Protein AF-A0A6C9QIV2-F1 (afdb_monomer)

Sequence (95 aa):
HIRLANPRTAESESSLLLRRGYSYSLGVTNSGQLDMGLLFVCYQHDLEKGFLTVQKRLNGEALEEYVKPIGGGYFFALPGVKDTNDYLGSALLRV

Solvent-accessible surface area (backbone atoms only — not comparable to full-atom values): 6235 Å² total; per-residue (Å²): 92,72,60,49,54,52,71,79,47,84,78,50,62,68,35,56,63,53,73,66,57,45,79,47,73,78,54,68,42,99,87,73,46,77,42,61,53,70,52,79,40,73,49,56,98,42,64,64,48,9,62,52,48,28,48,66,51,40,66,89,35,80,59,58,84,80,54,78,92,87,80,86,84,89,81,82,85,71,70,80,58,86,51,95,92,50,51,81,56,47,80,77,75,55,130

Structure (mmCIF, N/CA/C/O backbone):
data_AF-A0A6C9QIV2-F1
#
_entry.id   AF-A0A6C9QIV2-F1
#
loop_
_atom_site.group_PDB
_atom_site.id
_atom_site.type_symbol
_atom_site.label_atom_id
_atom_site.label_alt_id
_atom_site.label_comp_id
_atom_site.label_asym_id
_atom_site.label_entity_id
_atom_site.label_seq_id
_atom_site.pdbx_PDB_ins_code
_atom_site.Cartn_x
_atom_site.Cartn_y
_atom_site.Cartn_z
_atom_site.occupancy
_atom_site.B_iso_or_equiv
_atom_site.auth_seq_id
_atom_site.auth_comp_id
_atom_site.auth_asym_id
_atom_site.auth_atom_id
_atom_site.pdbx_PDB_model_num
ATOM 1 N N . HIS A 1 1 ? -5.968 -4.671 14.481 1.00 97.69 1 HIS A N 1
ATOM 2 C CA . HIS A 1 1 ? -4.781 -4.491 13.631 1.00 97.69 1 HIS A CA 1
ATOM 3 C C . HIS A 1 1 ? -3.914 -5.733 13.436 1.00 97.69 1 HIS A C 1
ATOM 5 O O . HIS A 1 1 ? -4.201 -6.494 12.523 1.00 97.69 1 HIS A O 1
ATOM 11 N N . ILE A 1 2 ? -2.890 -6.009 14.264 1.00 98.38 2 ILE A N 1
ATOM 12 C CA . ILE A 1 2 ? -1.821 -6.972 13.900 1.00 98.38 2 ILE A CA 1
ATOM 13 C C . ILE A 1 2 ? -2.316 -8.381 13.530 1.00 98.38 2 ILE A C 1
ATOM 15 O O . ILE A 1 2 ? -1.852 -8.952 12.548 1.00 98.38 2 ILE A O 1
ATOM 19 N N . ARG A 1 3 ? -3.286 -8.921 14.281 1.00 98.44 3 ARG A N 1
ATOM 20 C CA . ARG A 1 3 ? -3.801 -10.286 14.093 1.00 98.44 3 ARG A CA 1
ATOM 21 C C . ARG A 1 3 ? -4.759 -10.400 12.908 1.00 98.44 3 ARG A C 1
ATOM 23 O O . ARG A 1 3 ? -4.808 -11.445 12.277 1.00 98.44 3 ARG A O 1
ATOM 30 N N . LEU A 1 4 ? -5.483 -9.324 12.598 1.00 98.50 4 LEU A N 1
ATOM 31 C CA . LEU A 1 4 ? -6.308 -9.232 11.390 1.00 98.50 4 LEU A CA 1
ATOM 32 C C . LEU A 1 4 ? -5.419 -9.088 10.146 1.00 98.50 4 LEU A C 1
ATOM 34 O O . LEU A 1 4 ? -5.618 -9.788 9.156 1.00 98.50 4 LEU A O 1
ATOM 38 N N . ALA A 1 5 ? -4.388 -8.237 10.226 1.00 98.50 5 ALA A N 1
ATOM 39 C CA . ALA A 1 5 ? -3.440 -8.021 9.137 1.00 98.50 5 ALA A CA 1
ATOM 40 C C . ALA A 1 5 ? -2.676 -9.301 8.774 1.00 98.50 5 ALA A C 1
ATOM 42 O O . ALA A 1 5 ? -2.548 -9.619 7.594 1.00 98.50 5 ALA A O 1
ATOM 43 N N . ASN A 1 6 ? -2.179 -10.034 9.776 1.00 98.56 6 ASN A N 1
ATOM 44 C CA . ASN A 1 6 ? -1.480 -11.303 9.599 1.00 98.56 6 ASN A CA 1
ATOM 45 C C . ASN A 1 6 ? -1.890 -12.312 10.693 1.00 98.56 6 ASN A C 1
ATOM 47 O O . ASN A 1 6 ? -1.321 -12.290 11.790 1.00 98.56 6 ASN A O 1
ATOM 51 N N . PRO A 1 7 ? -2.839 -13.218 10.392 1.00 98.44 7 PRO A N 1
ATOM 52 C CA . PRO A 1 7 ? -3.250 -14.290 11.299 1.00 98.44 7 PRO A CA 1
ATOM 53 C C . PRO A 1 7 ? -2.183 -15.368 11.552 1.00 98.44 7 PRO A C 1
ATOM 55 O O . PRO A 1 7 ? -2.334 -16.131 12.503 1.00 98.44 7 PRO A O 1
ATOM 58 N N . ARG A 1 8 ? -1.114 -15.418 10.740 1.00 98.38 8 ARG A N 1
ATOM 59 C CA . ARG A 1 8 ? -0.004 -16.388 10.809 1.00 98.38 8 ARG A CA 1
ATOM 60 C C . ARG A 1 8 ? -0.428 -17.852 10.630 1.00 98.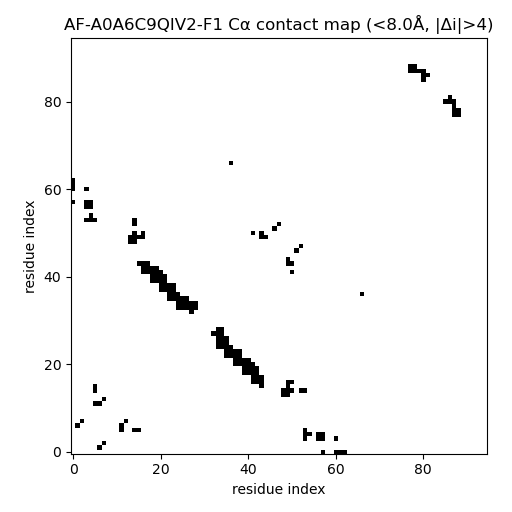38 8 ARG A C 1
ATOM 62 O O . ARG A 1 8 ? 0.041 -18.730 11.347 1.00 98.38 8 ARG A O 1
ATOM 69 N N . THR A 1 9 ? -1.297 -18.105 9.655 1.00 98.50 9 THR A N 1
ATOM 70 C CA . THR A 1 9 ? -1.596 -19.448 9.124 1.00 98.50 9 THR A CA 1
ATOM 71 C C . THR A 1 9 ? -0.851 -19.687 7.807 1.00 98.50 9 THR A C 1
ATOM 73 O O . THR A 1 9 ? -0.380 -18.724 7.194 1.00 98.50 9 THR A O 1
ATOM 76 N N . ALA A 1 10 ? -0.789 -20.938 7.340 1.00 98.25 10 ALA A N 1
ATOM 77 C CA . ALA A 1 10 ? -0.153 -21.285 6.065 1.00 98.25 10 ALA A CA 1
ATOM 78 C C . ALA A 1 10 ? -0.760 -20.510 4.877 1.00 98.25 10 ALA A C 1
ATOM 80 O O . ALA A 1 10 ? -0.047 -20.000 4.019 1.00 98.25 10 ALA A O 1
ATOM 81 N N . GLU A 1 11 ? -2.080 -20.314 4.864 1.00 96.94 11 GLU A N 1
ATOM 82 C CA . GLU A 1 11 ? -2.776 -19.565 3.812 1.00 96.94 11 GLU A CA 1
ATOM 83 C C . GLU A 1 11 ? -2.376 -18.081 3.817 1.00 96.94 11 GLU A C 1
ATOM 85 O O . GLU A 1 11 ? -2.275 -17.440 2.766 1.00 96.94 11 GLU A O 1
ATOM 90 N N . SER A 1 12 ? -2.118 -17.522 5.005 1.00 97.50 12 SER A N 1
ATOM 91 C CA . SER A 1 12 ? -1.794 -16.103 5.173 1.00 97.50 12 SER A CA 1
ATOM 92 C C . SER A 1 12 ? -0.396 -15.718 4.678 1.00 97.50 12 SER A C 1
ATOM 94 O O . SER A 1 12 ? -0.158 -14.533 4.434 1.00 97.50 12 SER A O 1
ATOM 96 N N . GLU A 1 13 ? 0.498 -16.685 4.451 1.00 97.75 13 GLU A N 1
ATOM 97 C CA . GLU A 1 13 ? 1.846 -16.441 3.916 1.00 97.75 13 GLU A CA 1
ATOM 98 C C . GLU A 1 13 ? 1.811 -15.780 2.533 1.00 97.75 13 GLU A C 1
ATOM 100 O O . GLU A 1 13 ? 2.602 -14.881 2.249 1.00 97.75 13 GLU A O 1
ATOM 105 N N . SER A 1 14 ? 0.824 -16.142 1.708 1.00 97.81 14 SER A N 1
ATOM 106 C CA . SER A 1 14 ? 0.617 -15.559 0.374 1.00 97.81 14 SER A CA 1
ATOM 107 C C . SER A 1 14 ? 0.316 -14.054 0.390 1.00 97.81 14 SER A C 1
ATOM 109 O O . SER A 1 14 ? 0.515 -13.374 -0.616 1.00 97.81 14 SER A O 1
ATOM 111 N N . SER A 1 15 ? -0.128 -13.534 1.539 1.00 98.38 15 SER A N 1
ATOM 112 C CA . SER A 1 15 ? -0.549 -12.142 1.726 1.00 98.38 15 SER A CA 1
ATOM 113 C C . SER A 1 15 ? 0.486 -11.257 2.421 1.00 98.38 15 SER A C 1
ATOM 115 O O . SER A 1 15 ? 0.172 -10.144 2.844 1.00 98.38 15 SER A O 1
ATOM 117 N N . LEU A 1 16 ? 1.723 -11.737 2.575 1.00 98.44 16 LEU A N 1
ATOM 118 C CA . LEU A 1 16 ? 2.808 -10.935 3.133 1.00 98.44 16 LEU A CA 1
ATOM 119 C C . LEU A 1 16 ? 3.198 -9.786 2.193 1.00 98.44 16 LEU A C 1
ATOM 121 O O . LEU A 1 16 ? 3.215 -9.917 0.971 1.00 98.44 16 LEU A O 1
ATOM 125 N N . LEU A 1 17 ? 3.552 -8.651 2.797 1.00 98.44 17 LEU A N 1
ATOM 126 C CA . LEU A 1 17 ? 3.947 -7.428 2.101 1.00 98.44 17 LEU A CA 1
ATOM 127 C C . LEU A 1 17 ? 5.111 -6.734 2.813 1.00 98.44 17 LEU A C 1
ATOM 129 O O . LEU A 1 17 ? 5.216 -6.759 4.044 1.00 98.44 17 LEU A O 1
ATOM 133 N N . LEU A 1 18 ? 5.961 -6.061 2.039 1.00 98.81 18 LEU A N 1
ATOM 134 C CA . LEU A 1 18 ? 7.022 -5.206 2.562 1.00 98.81 18 LEU A CA 1
ATOM 135 C C . LEU A 1 18 ? 6.462 -3.802 2.803 1.00 98.81 18 LEU A C 1
ATOM 137 O O . LEU A 1 18 ? 6.215 -3.061 1.855 1.00 98.81 18 LEU A O 1
ATOM 141 N N . ARG A 1 19 ? 6.269 -3.418 4.069 1.00 98.69 19 ARG A N 1
ATOM 142 C CA . ARG A 1 19 ? 5.832 -2.063 4.451 1.00 98.69 19 ARG A CA 1
ATOM 143 C C . ARG A 1 19 ? 7.032 -1.122 4.551 1.00 98.69 19 ARG A C 1
ATOM 145 O O . ARG A 1 19 ? 8.021 -1.459 5.195 1.00 98.69 19 ARG A O 1
ATOM 152 N N . ARG A 1 20 ? 6.918 0.072 3.970 1.00 98.69 20 ARG A N 1
ATOM 153 C CA . ARG A 1 20 ? 7.933 1.138 3.977 1.00 98.69 20 ARG A CA 1
ATOM 154 C C . ARG A 1 20 ? 7.277 2.512 4.160 1.00 98.69 20 ARG A C 1
ATOM 156 O O . ARG A 1 20 ? 7.450 3.408 3.340 1.00 98.69 20 ARG A O 1
ATOM 163 N N . GLY A 1 21 ? 6.459 2.629 5.205 1.00 98.19 21 GLY A N 1
ATOM 164 C CA . GLY A 1 21 ? 5.710 3.849 5.508 1.00 98.19 21 GLY A CA 1
ATOM 165 C C . GLY A 1 21 ? 6.547 4.942 6.179 1.00 98.19 21 GLY A C 1
ATOM 166 O O . GLY A 1 21 ? 7.602 4.662 6.747 1.00 98.19 21 GLY A O 1
ATOM 167 N N . TYR A 1 22 ? 6.036 6.172 6.137 1.00 98.56 22 TYR A N 1
ATOM 168 C CA . TYR A 1 22 ? 6.635 7.368 6.737 1.00 98.56 22 TYR A CA 1
ATOM 169 C C . TYR A 1 22 ? 5.585 8.157 7.520 1.00 98.56 22 TYR A C 1
ATOM 171 O O . TYR A 1 22 ? 4.460 8.303 7.051 1.00 98.56 22 TYR A O 1
ATOM 179 N N . SER A 1 23 ? 5.938 8.702 8.682 1.00 98.38 23 SER A N 1
ATOM 180 C CA . SER A 1 23 ? 5.062 9.646 9.386 1.00 98.38 23 SER A CA 1
ATOM 181 C C . SER A 1 23 ? 5.005 10.977 8.636 1.00 98.38 23 SER A C 1
ATOM 183 O O . SER A 1 23 ? 6.026 11.434 8.122 1.00 98.38 23 SER A O 1
ATOM 185 N N . TYR A 1 24 ? 3.839 11.620 8.613 1.00 98.19 24 TYR A N 1
ATOM 186 C CA . TYR A 1 24 ? 3.708 13.004 8.164 1.00 98.19 24 TYR A CA 1
ATOM 187 C C . TYR A 1 24 ? 3.142 13.884 9.278 1.00 98.19 24 TYR A C 1
ATOM 189 O O . TYR A 1 24 ? 2.382 13.430 10.134 1.00 98.19 24 TYR A O 1
ATOM 197 N N . SER A 1 25 ? 3.519 15.158 9.238 1.00 97.56 25 SER A N 1
ATOM 198 C CA . SER A 1 25 ? 2.985 16.218 10.085 1.00 97.56 25 SER A CA 1
ATOM 199 C C . SER A 1 25 ? 2.946 17.483 9.249 1.00 97.56 25 SER A C 1
ATOM 201 O O . SER A 1 25 ? 3.993 17.918 8.771 1.00 97.56 25 SER A O 1
ATOM 203 N N . LEU A 1 26 ? 1.758 18.040 9.039 1.00 95.31 26 LEU A N 1
ATOM 204 C CA . LEU A 1 26 ? 1.577 19.227 8.208 1.00 95.31 26 LEU A CA 1
ATOM 205 C C . LEU A 1 26 ? 1.239 20.438 9.072 1.00 95.31 26 LEU A C 1
ATOM 207 O O . LEU A 1 26 ? 2.113 21.246 9.377 1.00 95.31 26 LEU A O 1
ATOM 211 N N . GLY A 1 27 ? -0.019 20.558 9.482 1.00 94.81 27 GLY A N 1
ATOM 212 C CA . GLY A 1 27 ? -0.519 21.729 10.190 1.00 94.81 27 GLY A CA 1
ATOM 213 C C . GLY A 1 27 ? -1.766 21.410 10.996 1.00 94.81 27 GLY A C 1
ATOM 214 O O . GLY A 1 27 ? -1.822 20.398 11.691 1.00 94.81 27 GLY A O 1
ATOM 215 N N . VAL A 1 28 ? -2.762 22.285 10.917 1.00 94.94 28 VAL A N 1
ATOM 216 C CA . VAL A 1 28 ? -4.026 22.152 11.643 1.00 94.94 28 VAL A CA 1
ATOM 217 C C . VAL A 1 28 ? -5.166 22.068 10.633 1.00 94.94 28 VAL A C 1
ATOM 219 O O . VAL A 1 28 ? -5.222 22.834 9.675 1.00 94.94 28 VAL A O 1
ATOM 222 N N . THR A 1 29 ? -6.061 21.114 10.845 1.00 92.50 29 THR A N 1
ATOM 223 C CA . THR A 1 29 ? -7.283 20.914 10.061 1.00 92.50 29 THR A CA 1
ATOM 224 C C . THR A 1 29 ? -8.305 22.030 10.313 1.00 92.50 29 THR A C 1
ATOM 226 O O . THR A 1 29 ? -8.227 22.765 11.296 1.00 92.50 29 THR A O 1
ATOM 229 N N . ASN A 1 30 ? -9.341 22.113 9.473 1.00 90.56 30 ASN A N 1
ATOM 230 C CA . ASN A 1 30 ? -10.419 23.102 9.626 1.00 90.56 30 ASN A CA 1
ATOM 231 C C . ASN A 1 30 ? -11.188 22.988 10.959 1.00 90.56 30 ASN A C 1
ATOM 233 O O . ASN A 1 30 ? -11.821 23.951 11.380 1.00 90.56 30 ASN A O 1
ATOM 237 N N . SER A 1 31 ? -11.147 21.827 11.621 1.00 92.88 31 SER A N 1
ATOM 238 C CA . SER A 1 31 ? -11.752 21.589 12.938 1.00 92.88 31 SER A CA 1
ATOM 239 C C . SER A 1 31 ? -10.808 2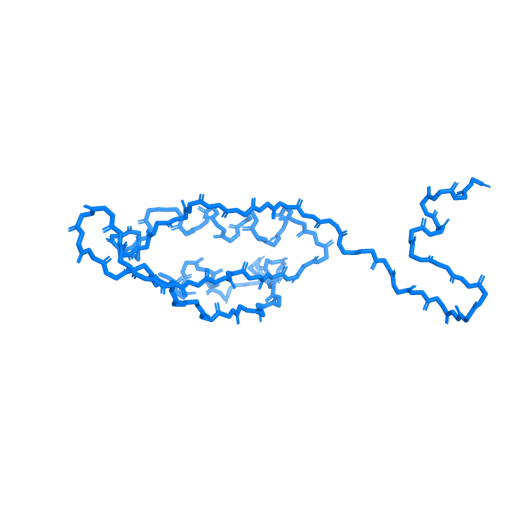1.894 14.110 1.00 92.88 31 SER A C 1
ATOM 241 O O . SER A 1 31 ? -11.165 21.638 15.258 1.00 92.88 31 SER A O 1
ATOM 243 N N . GLY A 1 32 ? -9.607 22.421 13.853 1.00 91.44 32 GLY A N 1
ATOM 244 C CA . GLY A 1 32 ? -8.635 22.764 14.894 1.00 91.44 32 GLY A CA 1
ATOM 245 C C . GLY A 1 32 ? -7.792 21.588 15.402 1.00 91.44 32 GLY A C 1
ATOM 246 O O . GLY A 1 32 ? -7.043 21.751 16.361 1.00 91.44 32 GLY A O 1
ATOM 247 N N . GLN A 1 33 ? -7.886 20.407 14.784 1.00 93.69 33 GLN A N 1
ATOM 248 C CA . GLN A 1 33 ? -7.078 19.230 15.136 1.00 93.69 33 GLN A CA 1
ATOM 249 C C . GLN A 1 33 ? -5.776 19.180 14.328 1.00 93.69 33 GLN A C 1
ATOM 251 O O . GLN A 1 33 ? -5.745 19.661 13.197 1.00 93.69 33 GLN A O 1
ATOM 256 N N . LEU A 1 34 ? -4.722 18.563 14.871 1.00 94.69 34 LEU A N 1
ATOM 257 C CA . LEU A 1 34 ? -3.453 18.370 14.159 1.00 94.69 34 LEU A CA 1
ATOM 258 C C . LEU A 1 34 ? -3.637 17.468 12.926 1.00 94.69 34 LEU A C 1
ATOM 260 O O . LEU A 1 34 ? -4.186 16.374 13.034 1.00 94.69 34 LEU A O 1
ATOM 264 N N . ASP A 1 35 ? -3.145 17.915 11.769 1.00 96.25 35 ASP A N 1
ATOM 265 C CA . ASP A 1 35 ? -3.088 17.127 10.535 1.00 96.25 35 ASP A CA 1
ATOM 266 C C . ASP A 1 35 ? -1.786 16.322 10.498 1.00 96.25 35 ASP A C 1
ATOM 268 O O . ASP A 1 35 ? -0.729 16.778 10.040 1.00 96.25 35 ASP A O 1
ATOM 272 N N . MET A 1 36 ? -1.866 15.129 11.076 1.00 97.94 36 MET A N 1
ATOM 273 C CA . MET A 1 36 ? -0.760 14.196 11.232 1.00 97.94 36 MET A CA 1
ATOM 274 C C . MET A 1 36 ? -1.233 12.784 10.912 1.00 97.94 36 MET A C 1
ATOM 276 O O . MET A 1 36 ? -2.385 12.426 11.157 1.00 97.94 36 MET A O 1
ATOM 280 N N . GLY A 1 37 ? -0.325 11.950 10.418 1.00 98.00 37 GLY A N 1
ATOM 281 C CA . GLY A 1 37 ? -0.673 10.576 10.092 1.00 98.00 37 GLY A CA 1
ATOM 282 C C . GLY A 1 37 ? 0.469 9.794 9.466 1.00 98.00 37 GLY A C 1
ATOM 283 O O . GLY A 1 37 ? 1.646 10.017 9.756 1.00 98.00 37 GLY A O 1
ATOM 284 N N . LEU A 1 38 ? 0.101 8.845 8.605 1.00 98.69 38 LEU A N 1
ATOM 285 C CA . LEU A 1 38 ? 1.014 7.904 7.969 1.00 98.69 38 LEU A CA 1
ATOM 286 C C . LEU A 1 38 ? 0.891 7.977 6.444 1.00 98.69 38 LEU A C 1
ATOM 288 O O . LEU A 1 38 ? -0.168 7.710 5.882 1.00 98.69 38 LEU A O 1
ATOM 292 N N . LEU A 1 39 ? 2.009 8.238 5.772 1.00 98.56 39 LEU A N 1
ATOM 293 C CA . LEU A 1 39 ? 2.193 7.921 4.360 1.00 98.56 39 LEU A CA 1
ATOM 294 C C . LEU A 1 39 ? 2.466 6.421 4.260 1.00 98.56 39 LEU A C 1
ATOM 296 O O . LEU A 1 39 ? 3.608 5.964 4.367 1.00 98.56 39 LEU A O 1
ATOM 300 N N . PHE A 1 40 ? 1.398 5.635 4.145 1.00 98.75 40 PHE A N 1
ATOM 301 C CA . PHE A 1 40 ? 1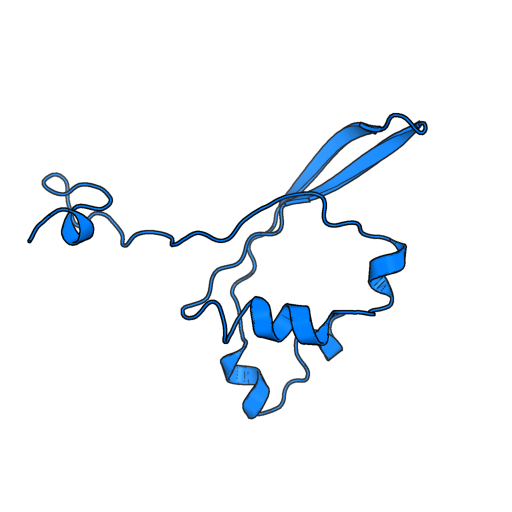.510 4.188 4.036 1.00 98.75 40 PHE A CA 1
ATOM 302 C C . PHE A 1 40 ? 1.969 3.799 2.628 1.00 98.75 40 PHE A C 1
ATOM 304 O O . PHE A 1 40 ? 1.295 4.082 1.641 1.00 98.75 40 PHE A O 1
ATOM 311 N N . VAL A 1 41 ? 3.110 3.115 2.546 1.00 98.81 41 VAL A N 1
ATOM 312 C CA . VAL A 1 41 ? 3.647 2.557 1.300 1.00 98.81 41 VAL A CA 1
ATOM 313 C C . VAL A 1 41 ? 3.979 1.094 1.543 1.00 98.81 41 VAL A C 1
ATOM 315 O O . VAL A 1 41 ? 4.615 0.756 2.548 1.00 98.81 41 VAL A O 1
ATOM 318 N N . CYS A 1 42 ? 3.571 0.220 0.630 1.00 98.81 42 CYS A N 1
ATOM 319 C CA . CYS A 1 42 ? 3.949 -1.184 0.654 1.00 98.81 42 CYS A CA 1
ATOM 320 C C . CYS A 1 42 ? 4.251 -1.725 -0.741 1.00 98.81 42 CYS A C 1
ATOM 322 O O . CYS A 1 42 ? 3.778 -1.196 -1.745 1.00 98.81 42 CYS A O 1
ATOM 324 N N . TYR A 1 43 ? 5.040 -2.794 -0.771 1.00 98.88 43 TYR A N 1
ATOM 325 C CA . TYR A 1 43 ? 5.400 -3.518 -1.980 1.00 98.88 43 TYR A CA 1
ATOM 326 C C . TYR A 1 43 ? 5.027 -4.990 -1.829 1.00 98.88 43 TYR A C 1
ATOM 328 O O . TYR A 1 43 ? 5.257 -5.608 -0.784 1.00 98.88 43 TYR A O 1
ATOM 336 N N . GLN A 1 44 ? 4.473 -5.542 -2.901 1.00 98.69 44 GLN A N 1
ATOM 337 C CA . GLN A 1 44 ? 4.074 -6.935 -3.040 1.00 98.69 44 GLN A CA 1
ATOM 338 C C . GLN A 1 44 ? 4.180 -7.327 -4.517 1.00 98.69 44 GLN A C 1
ATOM 340 O O . GLN A 1 44 ? 4.084 -6.467 -5.390 1.00 98.69 44 GLN A O 1
ATOM 345 N N . HIS A 1 45 ? 4.368 -8.616 -4.791 1.00 98.12 45 HIS A N 1
ATOM 346 C CA . HIS A 1 45 ? 4.438 -9.127 -6.164 1.00 98.12 45 HIS A CA 1
ATOM 347 C C . HIS A 1 45 ? 3.062 -9.179 -6.853 1.00 98.12 45 HIS A C 1
ATOM 349 O O . HIS A 1 45 ? 2.986 -9.154 -8.075 1.00 98.12 45 HIS A O 1
ATOM 355 N N . ASP A 1 46 ? 1.988 -9.252 -6.064 1.00 98.62 46 ASP A N 1
ATOM 356 C CA . ASP A 1 46 ? 0.605 -9.385 -6.515 1.00 98.62 46 ASP A CA 1
ATOM 357 C C . ASP A 1 46 ? -0.284 -8.503 -5.622 1.00 98.62 46 ASP A C 1
ATOM 359 O O . ASP A 1 46 ? -0.310 -8.656 -4.395 1.00 98.62 46 ASP A O 1
ATOM 363 N N . LEU A 1 47 ? -0.957 -7.523 -6.233 1.00 98.56 47 LEU A N 1
ATOM 364 C CA . LEU A 1 47 ? -1.780 -6.540 -5.523 1.00 98.56 47 LEU A CA 1
ATOM 365 C C . LEU A 1 47 ? -3.000 -7.187 -4.850 1.00 98.56 47 LEU A C 1
ATOM 367 O O . LEU A 1 47 ? -3.368 -6.785 -3.743 1.00 98.56 47 LEU A O 1
ATOM 371 N N . GLU A 1 48 ? -3.603 -8.183 -5.500 1.00 98.56 48 GLU A N 1
ATOM 372 C CA . GLU A 1 48 ? -4.792 -8.876 -5.013 1.00 98.56 48 GLU A CA 1
ATOM 373 C C . GLU A 1 48 ? -4.449 -9.751 -3.809 1.00 98.56 48 GLU A C 1
ATOM 375 O O . GLU A 1 48 ? -5.093 -9.646 -2.759 1.00 98.56 48 GLU A O 1
ATOM 380 N N . LYS A 1 49 ? -3.366 -10.530 -3.907 1.00 98.44 49 LYS A N 1
ATOM 381 C CA . LYS A 1 49 ? -2.892 -11.378 -2.800 1.00 98.44 49 LYS A CA 1
ATOM 382 C C . LYS A 1 49 ? -2.354 -10.576 -1.620 1.00 98.44 49 LYS A C 1
ATOM 384 O O . LYS A 1 49 ? -2.528 -10.993 -0.481 1.00 98.44 49 LYS A O 1
ATOM 389 N N . GLY A 1 50 ? -1.709 -9.437 -1.873 1.00 98.62 50 GLY A N 1
ATOM 390 C CA . GLY A 1 50 ? -1.122 -8.589 -0.839 1.00 98.62 50 GLY A CA 1
ATOM 391 C C . GLY A 1 50 ? -2.118 -7.604 -0.227 1.00 98.62 50 GLY A C 1
ATOM 392 O O . GLY A 1 50 ? -2.947 -7.964 0.612 1.00 98.62 50 GLY A O 1
ATOM 393 N N . PHE A 1 51 ? -1.997 -6.330 -0.613 1.00 98.75 51 PHE A N 1
ATOM 394 C CA . PHE A 1 51 ? -2.703 -5.218 0.030 1.00 98.75 51 PHE A CA 1
ATOM 395 C C . PHE A 1 51 ? -4.228 -5.394 0.045 1.00 98.75 51 PHE A C 1
ATOM 397 O O . PHE A 1 51 ? -4.834 -5.189 1.095 1.00 98.75 51 PHE A O 1
ATOM 404 N N . LEU A 1 52 ? -4.852 -5.822 -1.063 1.00 98.62 52 LEU A N 1
ATOM 405 C CA . LEU A 1 52 ? -6.314 -5.969 -1.118 1.00 98.62 52 LEU A CA 1
ATOM 406 C C . LEU A 1 52 ? -6.818 -7.039 -0.142 1.00 98.62 52 LEU A C 1
ATOM 408 O O . LEU A 1 52 ? -7.767 -6.797 0.605 1.00 98.62 52 LEU A O 1
ATOM 412 N N . THR A 1 53 ? -6.154 -8.195 -0.092 1.00 98.75 53 THR A N 1
ATOM 413 C CA . THR A 1 53 ? -6.482 -9.272 0.855 1.00 98.75 53 THR A CA 1
ATOM 414 C C . THR A 1 53 ? -6.300 -8.828 2.306 1.00 98.75 53 THR A C 1
ATOM 416 O O . THR A 1 53 ? -7.164 -9.085 3.146 1.00 98.75 53 THR A O 1
ATOM 419 N N . VAL A 1 54 ? -5.203 -8.133 2.620 1.00 98.62 54 VAL A N 1
ATOM 420 C CA . VAL A 1 54 ? -4.938 -7.633 3.978 1.00 98.62 54 VAL A CA 1
ATOM 421 C C . VAL A 1 54 ? -5.958 -6.573 4.383 1.00 98.62 54 VAL A C 1
ATOM 423 O O . VAL A 1 54 ? -6.539 -6.692 5.459 1.00 98.62 54 VAL A O 1
ATOM 426 N N . GLN A 1 55 ? -6.234 -5.590 3.525 1.00 98.50 55 GLN A N 1
ATOM 427 C CA . GLN A 1 55 ? -7.210 -4.539 3.810 1.00 98.50 55 GLN A CA 1
ATOM 428 C C . GLN A 1 55 ? -8.617 -5.119 3.986 1.00 98.50 55 GLN A C 1
ATOM 430 O O . GLN A 1 55 ? -9.321 -4.740 4.916 1.00 98.50 55 GLN A O 1
ATOM 435 N N . LYS A 1 56 ? -9.002 -6.119 3.182 1.00 98.62 56 LYS A N 1
ATOM 436 C CA . LYS A 1 56 ? -10.277 -6.831 3.351 1.00 98.62 56 LYS A CA 1
ATOM 437 C C . LYS A 1 56 ? -10.419 -7.464 4.740 1.00 98.62 56 LYS A C 1
ATOM 439 O O . LYS A 1 56 ? -11.521 -7.469 5.276 1.00 98.62 56 LYS A O 1
ATOM 444 N N . ARG A 1 57 ? -9.330 -7.978 5.329 1.00 98.56 57 ARG A N 1
ATOM 445 C CA . ARG A 1 57 ? -9.322 -8.485 6.717 1.00 98.56 57 ARG A CA 1
ATOM 446 C C . ARG A 1 57 ? -9.336 -7.374 7.768 1.00 98.56 57 ARG A C 1
ATOM 448 O O . ARG A 1 57 ? -9.757 -7.631 8.890 1.00 98.56 57 ARG A O 1
ATOM 455 N N . LEU A 1 58 ? -8.824 -6.189 7.436 1.00 98.62 58 LEU A N 1
ATOM 456 C CA . LEU A 1 58 ? -8.756 -5.045 8.346 1.00 98.62 58 LEU A CA 1
ATOM 457 C C . LEU A 1 58 ? -10.050 -4.234 8.405 1.00 98.62 58 LEU A C 1
ATOM 459 O O . LEU A 1 58 ? -10.251 -3.550 9.397 1.00 98.62 58 LEU A O 1
ATOM 463 N N . 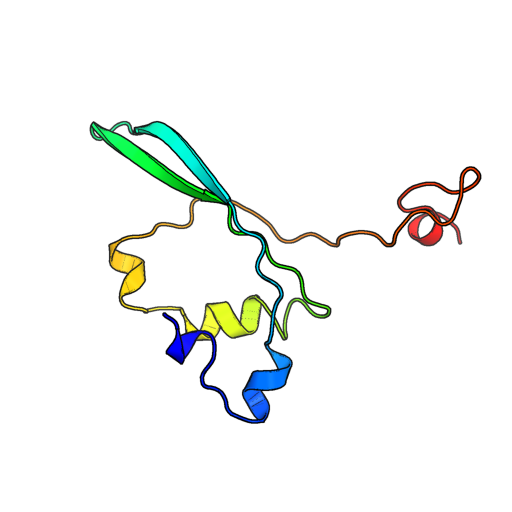ASN A 1 59 ? -10.925 -4.332 7.404 1.00 98.31 59 ASN A N 1
ATOM 464 C CA . ASN A 1 59 ? -12.205 -3.623 7.410 1.00 98.31 59 ASN A CA 1
ATOM 465 C C . ASN A 1 59 ? -13.014 -3.923 8.689 1.00 98.31 59 ASN A C 1
ATOM 467 O O . ASN A 1 59 ? -13.275 -5.087 9.006 1.00 98.31 59 ASN A O 1
ATOM 471 N N . GLY A 1 60 ? -13.433 -2.872 9.395 1.00 97.81 60 GLY A N 1
ATOM 472 C CA . GLY A 1 60 ? -14.140 -2.945 10.674 1.00 97.81 60 GLY A CA 1
ATOM 473 C C . GLY A 1 60 ? -13.229 -3.155 11.887 1.00 97.81 60 GLY A C 1
ATOM 474 O O . GLY A 1 60 ? -13.703 -3.547 12.955 1.00 97.81 60 GLY A O 1
ATOM 475 N N . GLU A 1 61 ? -11.915 -2.956 11.753 1.00 98.44 61 GLU A N 1
ATOM 476 C CA . GLU A 1 61 ? -11.014 -3.046 12.895 1.00 98.44 61 GLU A CA 1
ATOM 477 C C . GLU A 1 61 ? -11.162 -1.866 13.866 1.00 98.44 61 GLU A C 1
ATOM 479 O O . GLU A 1 61 ? -11.441 -0.739 13.478 1.00 98.44 61 GLU A O 1
ATOM 484 N N . ALA A 1 62 ? -10.834 -2.094 15.141 1.00 98.06 62 ALA A N 1
ATOM 485 C CA . ALA A 1 62 ? -10.889 -1.054 16.174 1.00 98.06 62 ALA A CA 1
ATOM 486 C C . ALA A 1 62 ? -9.987 0.174 15.909 1.00 98.06 62 ALA A C 1
ATOM 488 O O . ALA A 1 62 ? -10.188 1.218 16.516 1.00 98.06 62 ALA A O 1
ATOM 489 N N . LEU A 1 63 ? -8.984 0.071 15.025 1.00 97.81 63 LEU A N 1
ATOM 490 C CA . LEU A 1 63 ? -8.128 1.212 14.680 1.00 97.81 63 LEU A CA 1
ATOM 491 C C . LEU A 1 63 ? -8.866 2.259 13.829 1.00 97.81 63 LEU A C 1
ATOM 493 O O . LEU A 1 63 ? -8.462 3.418 13.845 1.00 97.81 63 LEU A O 1
ATOM 497 N N . GLU A 1 64 ? -9.942 1.880 13.126 1.00 97.00 64 GLU A N 1
ATOM 498 C CA . GLU A 1 64 ? -10.728 2.783 12.268 1.00 97.00 64 GLU A CA 1
ATOM 499 C C . GLU A 1 64 ? -11.341 3.965 13.036 1.00 97.00 64 GLU A C 1
ATOM 501 O O . GLU A 1 64 ? -11.594 5.009 12.444 1.00 97.00 64 GLU A O 1
ATOM 506 N N . GLU A 1 65 ? -11.510 3.854 14.358 1.00 96.81 65 GLU A N 1
ATOM 507 C CA . GLU A 1 65 ? -11.930 4.973 15.216 1.00 96.81 65 GLU A CA 1
ATOM 508 C C . GLU A 1 65 ? -10.905 6.126 15.229 1.00 96.81 65 GLU A C 1
ATOM 510 O O . GLU A 1 65 ? -11.267 7.285 15.424 1.00 96.81 65 GLU A O 1
ATOM 515 N N . TYR A 1 66 ? -9.625 5.826 14.989 1.00 96.56 66 TYR A N 1
ATOM 516 C CA . TYR A 1 66 ? -8.512 6.768 15.154 1.00 96.56 66 TYR A CA 1
ATOM 517 C C . TYR A 1 66 ? -7.832 7.164 13.845 1.00 96.56 66 TYR A C 1
ATOM 519 O O . TYR A 1 66 ? -7.006 8.077 13.836 1.00 96.56 66 TYR A O 1
ATOM 527 N N . VAL A 1 67 ? -8.127 6.474 12.742 1.00 96.50 67 VAL A N 1
ATOM 528 C CA . VAL A 1 67 ? -7.472 6.710 11.451 1.00 96.50 67 VAL A CA 1
ATOM 529 C C . VAL A 1 67 ? -8.500 6.889 10.349 1.00 96.50 67 VAL A C 1
ATOM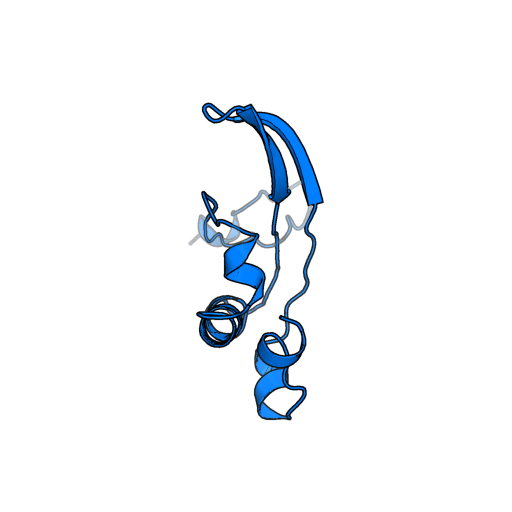 531 O O . VAL A 1 67 ? -9.510 6.196 10.294 1.00 96.50 67 VAL A O 1
ATOM 534 N N . LYS A 1 68 ? -8.211 7.797 9.417 1.00 96.19 68 LYS A N 1
ATOM 535 C CA . LYS A 1 68 ? -9.052 8.032 8.247 1.00 96.19 68 LYS A CA 1
ATOM 536 C C . LYS A 1 68 ? -8.194 8.036 6.983 1.00 96.19 68 LYS A C 1
ATOM 538 O O . LYS A 1 68 ? -7.422 8.974 6.790 1.00 96.19 68 LYS A O 1
ATOM 543 N N . PRO A 1 69 ? -8.310 7.026 6.105 1.00 97.00 69 PRO A N 1
ATOM 544 C CA . PRO A 1 69 ? -7.703 7.083 4.781 1.00 97.00 69 PRO A CA 1
ATOM 545 C C . PRO A 1 69 ? -8.349 8.211 3.966 1.00 97.00 69 PRO A C 1
ATOM 547 O O . PRO A 1 69 ? -9.563 8.218 3.770 1.00 97.00 69 PRO A O 1
ATOM 550 N N . ILE A 1 70 ? -7.549 9.175 3.507 1.00 96.75 70 ILE A N 1
ATOM 551 C CA . ILE A 1 70 ? -8.037 10.348 2.751 1.00 96.75 70 ILE A CA 1
ATOM 552 C C . ILE A 1 70 ? -7.479 10.444 1.326 1.00 96.75 70 ILE A C 1
ATOM 554 O O . ILE A 1 70 ? -7.919 11.289 0.553 1.00 96.75 70 ILE A O 1
ATOM 558 N N . GLY A 1 71 ? -6.522 9.591 0.958 1.00 97.06 71 GLY A N 1
ATOM 559 C CA . GLY A 1 71 ? -5.893 9.609 -0.359 1.00 97.06 71 GLY A CA 1
ATOM 560 C C . GLY A 1 71 ? -4.933 8.441 -0.568 1.00 97.06 71 GLY A C 1
ATOM 561 O O . GLY A 1 71 ? -4.754 7.603 0.317 1.00 97.06 71 GLY A O 1
ATOM 562 N N . GLY A 1 72 ? -4.324 8.394 -1.752 1.00 97.75 72 GLY A N 1
ATOM 563 C CA . GLY A 1 72 ? -3.404 7.339 -2.174 1.00 97.75 72 GLY A CA 1
ATOM 564 C C . GLY A 1 72 ? -3.776 6.772 -3.542 1.00 97.75 72 GLY A C 1
ATOM 565 O O . GLY A 1 72 ? -4.572 7.355 -4.276 1.00 97.75 72 GLY A O 1
ATOM 566 N N . GLY A 1 73 ? -3.187 5.630 -3.889 1.00 98.44 73 GLY A N 1
ATOM 567 C CA . GLY A 1 73 ? -3.478 4.940 -5.140 1.00 98.44 73 GLY A CA 1
ATOM 568 C C . GLY A 1 73 ? -2.674 3.656 -5.300 1.00 98.44 73 GLY A C 1
ATOM 569 O O . GLY A 1 73 ? -1.745 3.386 -4.536 1.00 98.44 73 GLY A O 1
ATOM 570 N N . TYR A 1 74 ? -3.040 2.873 -6.311 1.00 98.69 74 TYR A N 1
ATOM 571 C CA . TYR A 1 74 ? -2.297 1.686 -6.718 1.00 98.69 74 TYR A CA 1
ATOM 572 C C . TYR A 1 74 ? -1.452 2.006 -7.939 1.00 98.69 74 TYR A C 1
ATOM 574 O O . TYR A 1 74 ? -1.921 2.630 -8.888 1.00 98.69 74 TYR A O 1
ATOM 582 N N . PHE A 1 75 ? -0.206 1.551 -7.908 1.00 98.69 75 PHE A N 1
ATOM 583 C CA . PHE A 1 75 ? 0.767 1.794 -8.959 1.00 98.69 75 PHE A CA 1
ATOM 584 C C . PHE A 1 75 ? 1.605 0.541 -9.170 1.00 98.69 75 PHE A C 1
ATOM 586 O O . PHE A 1 75 ? 1.771 -0.272 -8.257 1.00 98.69 75 PHE A O 1
ATOM 593 N N . PHE A 1 76 ? 2.168 0.413 -10.367 1.00 98.62 76 PHE A N 1
ATOM 594 C CA . PHE A 1 76 ? 3.162 -0.605 -10.661 1.00 98.62 76 PHE A CA 1
ATOM 595 C C . PHE A 1 76 ? 4.552 0.032 -10.623 1.00 98.62 76 PHE A C 1
ATOM 597 O O . PHE A 1 76 ? 4.872 0.886 -11.450 1.00 98.62 76 PHE A O 1
ATOM 604 N N . ALA A 1 77 ? 5.372 -0.359 -9.646 1.00 98.38 77 ALA A N 1
ATOM 605 C CA . ALA A 1 77 ? 6.773 0.041 -9.613 1.00 98.38 77 ALA A CA 1
ATOM 606 C C . ALA A 1 77 ? 7.507 -0.672 -10.756 1.00 98.38 77 ALA A C 1
ATOM 608 O O . ALA A 1 77 ? 7.592 -1.899 -10.775 1.00 98.38 77 ALA A O 1
ATOM 609 N N . LEU A 1 78 ? 7.990 0.105 -11.727 1.00 98.19 78 LEU A N 1
ATOM 610 C CA . LEU A 1 78 ? 8.659 -0.431 -12.909 1.00 98.19 78 LEU A CA 1
ATOM 611 C C . LEU A 1 78 ? 9.916 -1.229 -12.523 1.00 98.19 78 LEU A C 1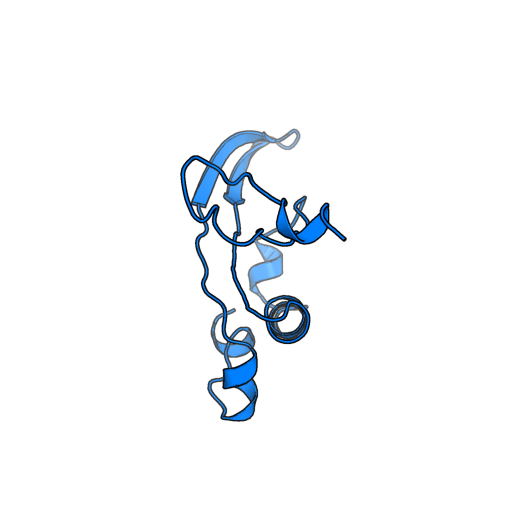
ATOM 613 O O . LEU A 1 78 ? 10.548 -0.929 -11.504 1.00 98.19 78 LEU A O 1
ATOM 617 N N . PRO A 1 79 ? 10.326 -2.204 -13.354 1.00 98.19 79 PRO A N 1
ATOM 618 C CA . PRO A 1 79 ? 11.640 -2.814 -13.228 1.00 98.19 79 PRO A CA 1
ATOM 619 C C . PRO A 1 79 ? 12.753 -1.760 -13.254 1.00 98.19 79 PRO A C 1
ATOM 621 O O . PRO A 1 79 ? 12.606 -0.688 -13.847 1.00 98.19 79 PRO A O 1
ATOM 624 N N . GLY A 1 80 ? 13.882 -2.090 -12.628 1.00 97.75 80 GLY A N 1
ATOM 625 C CA . 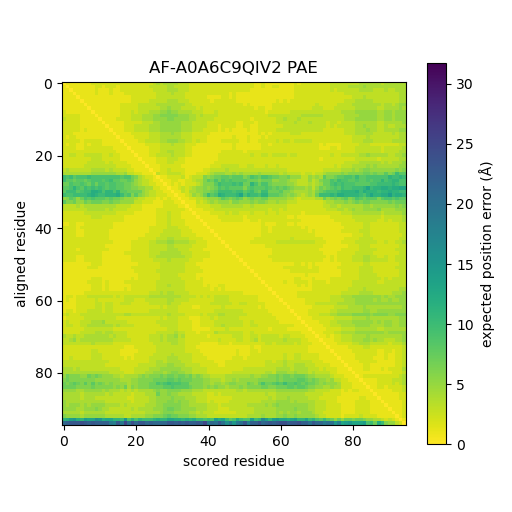GLY A 1 80 ? 15.066 -1.236 -12.654 1.00 97.75 80 GLY A CA 1
ATOM 626 C C . GLY A 1 80 ? 15.618 -1.049 -14.070 1.00 97.75 80 GLY A C 1
ATOM 627 O O . GLY A 1 80 ? 15.491 -1.927 -14.923 1.00 97.75 80 GLY A O 1
ATOM 628 N N . VAL A 1 81 ? 16.261 0.097 -14.291 1.00 98.00 81 VAL A N 1
ATOM 629 C CA . VAL A 1 81 ? 17.032 0.376 -15.509 1.00 98.00 81 VAL A CA 1
ATOM 630 C C . VAL A 1 81 ? 18.301 -0.472 -15.488 1.00 98.00 81 VAL A C 1
ATOM 632 O O . VAL A 1 81 ? 19.011 -0.471 -14.482 1.00 98.00 81 VAL A O 1
ATOM 635 N N . LYS A 1 82 ? 18.575 -1.211 -16.568 1.00 97.19 82 LYS A N 1
ATOM 636 C CA . LYS A 1 82 ? 19.685 -2.180 -16.594 1.00 97.19 82 LYS A CA 1
ATOM 637 C C . LYS A 1 82 ? 21.061 -1.522 -16.562 1.00 97.19 82 LYS A C 1
ATOM 639 O O . LYS A 1 82 ? 21.927 -1.956 -15.808 1.00 97.19 82 LYS A O 1
ATOM 644 N N . ASP A 1 83 ? 21.256 -0.502 -17.389 1.00 97.50 83 ASP A N 1
ATOM 645 C CA . ASP A 1 83 ? 22.518 0.217 -17.546 1.00 97.50 83 ASP A CA 1
ATOM 646 C C . ASP A 1 83 ? 22.280 1.612 -18.151 1.00 97.50 83 ASP A C 1
ATOM 648 O O . ASP A 1 83 ? 21.141 2.036 -18.349 1.00 97.50 83 ASP A O 1
ATOM 652 N N . THR A 1 84 ? 23.355 2.349 -18.433 1.00 97.44 84 THR A N 1
ATOM 653 C CA . THR A 1 84 ? 23.301 3.729 -18.943 1.00 97.44 84 THR A CA 1
ATOM 654 C C . THR A 1 84 ? 22.704 3.867 -20.345 1.00 97.44 84 THR A C 1
ATOM 656 O O . THR A 1 84 ? 22.407 4.985 -20.755 1.00 97.44 84 THR A O 1
ATOM 659 N N . ASN A 1 85 ? 22.545 2.770 -21.089 1.00 97.00 85 ASN A N 1
ATOM 660 C CA . ASN A 1 85 ? 21.911 2.747 -22.409 1.00 97.00 85 ASN A CA 1
ATOM 661 C C . ASN A 1 85 ? 20.423 2.366 -22.338 1.00 97.00 85 ASN A C 1
ATOM 663 O O . ASN A 1 85 ? 19.760 2.260 -23.372 1.00 97.00 85 ASN A O 1
ATOM 667 N N . ASP A 1 86 ? 19.893 2.133 -21.137 1.00 97.69 86 ASP A N 1
ATOM 668 C CA . ASP A 1 86 ? 18.499 1.791 -20.892 1.00 97.69 86 ASP A CA 1
ATOM 669 C C . ASP A 1 86 ? 17.754 2.951 -20.205 1.00 97.69 86 ASP A C 1
ATOM 671 O O . ASP A 1 86 ? 18.352 3.908 -19.715 1.00 97.69 86 ASP A O 1
ATOM 675 N N . TYR A 1 87 ? 16.423 2.891 -20.175 1.00 97.19 87 TYR A N 1
ATOM 676 C CA . TYR A 1 87 ? 15.588 3.906 -19.530 1.00 97.19 87 TYR A CA 1
ATOM 677 C C . TYR A 1 87 ? 14.361 3.284 -18.850 1.00 97.19 87 TYR A C 1
ATOM 679 O O . TYR A 1 87 ? 13.945 2.167 -19.165 1.00 97.19 87 TYR A O 1
ATOM 687 N N . LEU A 1 88 ? 13.768 4.003 -17.892 1.00 97.94 88 LEU A N 1
ATOM 688 C CA . LEU A 1 88 ? 12.593 3.518 -17.161 1.00 97.94 88 LEU A CA 1
ATOM 689 C C . LEU A 1 88 ? 11.423 3.244 -18.113 1.00 97.94 88 LEU A C 1
ATOM 691 O O . LEU A 1 88 ? 11.040 4.098 -18.906 1.00 97.94 88 LEU A O 1
ATOM 695 N N . GLY A 1 89 ? 10.833 2.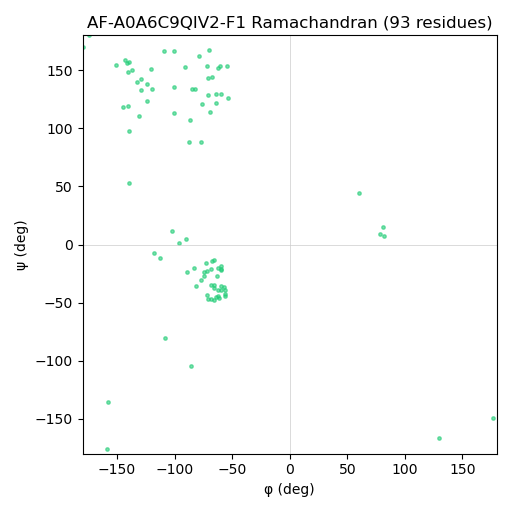052 -18.003 1.00 97.75 89 GLY A N 1
ATOM 696 C CA . GLY A 1 89 ? 9.682 1.656 -18.819 1.00 97.75 89 GLY A CA 1
ATOM 697 C C . GLY A 1 89 ? 10.038 1.240 -20.245 1.00 97.75 89 GLY A C 1
ATOM 698 O O . GLY A 1 89 ? 9.144 0.999 -21.052 1.00 97.75 89 GLY A O 1
ATOM 699 N N . SER A 1 90 ? 11.321 1.098 -20.568 1.00 97.31 90 SER A N 1
ATOM 700 C CA . SER A 1 90 ? 11.740 0.739 -21.916 1.00 97.31 90 SER A CA 1
ATOM 701 C C . SER A 1 90 ? 11.180 -0.605 -22.396 1.00 97.31 90 SER A C 1
ATOM 703 O O . SER A 1 90 ? 10.749 -0.706 -23.538 1.00 97.31 90 SER A O 1
ATOM 705 N N . ALA A 1 91 ? 11.105 -1.612 -21.523 1.00 96.50 91 ALA A N 1
ATOM 706 C CA . ALA A 1 91 ? 10.514 -2.914 -21.835 1.00 96.50 91 ALA A CA 1
ATOM 707 C C . ALA A 1 91 ? 8.988 -2.870 -22.044 1.00 96.50 91 ALA A C 1
ATOM 709 O O . ALA A 1 91 ? 8.442 -3.776 -22.656 1.00 96.50 91 ALA A O 1
ATOM 710 N N . LEU A 1 92 ? 8.301 -1.843 -21.531 1.00 97.19 92 LEU A N 1
ATOM 711 C CA . LEU A 1 92 ? 6.866 -1.638 -21.753 1.00 97.19 92 LEU A CA 1
ATOM 712 C C . LEU A 1 92 ? 6.597 -0.966 -23.107 1.00 97.19 92 LEU A C 1
ATOM 714 O O . LEU A 1 92 ? 5.583 -1.238 -23.739 1.00 97.19 92 LEU A O 1
ATOM 718 N N . LEU A 1 93 ? 7.480 -0.053 -23.520 1.00 97.50 93 LEU A N 1
ATOM 719 C CA . LEU A 1 93 ? 7.302 0.766 -24.722 1.00 97.50 93 LEU A CA 1
ATOM 720 C C . LEU A 1 93 ? 7.864 0.117 -25.990 1.00 97.50 93 LEU A C 1
ATOM 722 O O . LEU A 1 93 ? 7.446 0.465 -27.092 1.00 97.50 93 LEU A O 1
ATOM 726 N N . ARG A 1 94 ? 8.830 -0.793 -25.845 1.00 90.75 94 ARG A N 1
ATOM 727 C CA . ARG A 1 94 ? 9.369 -1.575 -26.957 1.00 90.75 94 ARG A CA 1
ATOM 728 C C . ARG A 1 94 ? 8.453 -2.768 -27.233 1.00 90.75 94 ARG A C 1
ATOM 730 O O . ARG A 1 94 ? 8.069 -3.473 -26.304 1.00 90.75 94 ARG A O 1
ATOM 737 N N . VAL A 1 95 ? 8.153 -2.980 -28.511 1.00 73.38 95 VAL A N 1
ATOM 738 C CA . VAL A 1 95 ? 7.519 -4.187 -29.065 1.00 73.38 95 VAL A CA 1
ATOM 739 C C . VAL A 1 95 ? 8.563 -5.067 -29.729 1.00 73.38 95 VAL A C 1
ATOM 741 O O . VAL A 1 95 ? 9.493 -4.497 -30.346 1.00 73.38 95 VAL A O 1
#

InterPro domains:
  IPR006314 Dyp-type peroxidase [PS51404] (1-87)
  IPR006314 Dyp-type peroxidase [PTHR30521] (1-81)
  IPR011008 Dimeric alpha-beta barrel [SSF54909] (1-89)
  IPR048328 Dyp-type peroxidase, C-terminal domain [PF20628] (1-82)

Secondary structure (DSSP, 8-state):
-HHHH---STGGGGG--EE--EEEEEEE-TTS-EEEEEE--EE-S-TIIIIIHHHHHHTT-GGGGT-----------PPPP-STT--TTHHHH--

pLDDT: mean 97.26, std 3.01, range [73.38, 98.88]

Organism: Escherichia coli (NCBI:txid562)

Foldseek 3Di:
DVCLLAVPDPLRVLADKAWDKDKDWDQADPVRHTPIDIPTDIDDPDCCSYPVSSVVSCPPPPCCVPDDDDDDDDDDDFDDFPDPVGDTCRVVPDD

Mean predicted aligned error: 3.11 Å

Radius of gyration: 17.76 Å; Cα contacts (8 Å, |Δi|>4): 93; chains: 1; bounding box: 37×44×45 Å

Nearest PDB structures (foldseek):
  3o72-assembly2_C  TM=9.993E-01  e=8.044E-12  Escherichia coli O157:H7 str. TW14359
  2y4e-assembly1_A  TM=9.720E-01  e=1.685E-10  Escherichia coli K-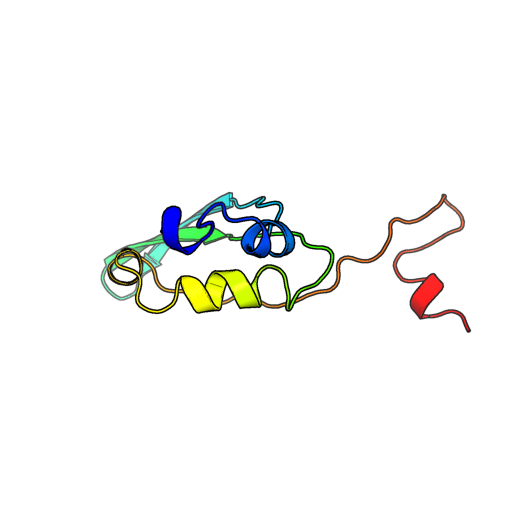12
  2y4d-assembly1_B  TM=9.774E-01  e=1.101E-09  Escherichia coli K-12
  6jbn-assembly2_B  TM=9.924E-01  e=2.555E-09  Sphingomonas sp. A1
  7rmu-assembly1_A  TM=8.363E-01  e=4.054E-04  Thermomonospora curvata